Protein AF-A0A960HB07-F1 (afdb_monomer)

Structure (mmCIF, N/CA/C/O backbone):
data_AF-A0A960HB07-F1
#
_entry.id   AF-A0A960HB07-F1
#
loop_
_atom_site.group_PDB
_atom_site.id
_atom_site.type_symbol
_atom_site.label_atom_id
_atom_site.label_alt_id
_atom_site.label_comp_id
_atom_site.label_asym_id
_atom_site.label_entity_id
_atom_site.label_seq_id
_atom_site.pdbx_PDB_ins_code
_atom_site.Cartn_x
_atom_site.Cartn_y
_atom_site.Cartn_z
_atom_site.occupancy
_atom_site.B_iso_or_equiv
_atom_site.auth_seq_id
_atom_site.auth_comp_id
_atom_site.auth_asym_id
_atom_site.auth_atom_id
_atom_site.pdbx_PDB_model_num
ATOM 1 N N . MET A 1 1 ? -8.881 -36.406 10.100 1.00 45.03 1 MET A N 1
ATOM 2 C CA . MET A 1 1 ? -8.563 -35.692 8.850 1.00 45.03 1 MET A CA 1
ATOM 3 C C . MET A 1 1 ? -8.809 -34.219 9.090 1.00 45.03 1 MET A C 1
ATOM 5 O O . MET A 1 1 ? -9.949 -33.789 9.025 1.00 45.03 1 MET A O 1
ATOM 9 N N . THR A 1 2 ? -7.746 -33.492 9.404 1.00 38.16 2 THR A N 1
ATOM 10 C CA . THR A 1 2 ? -7.645 -32.039 9.252 1.00 38.16 2 THR A CA 1
ATOM 11 C C . THR A 1 2 ? -6.148 -31.791 9.221 1.00 38.16 2 THR A C 1
ATOM 13 O O . THR A 1 2 ? -5.459 -32.056 10.197 1.00 38.16 2 THR A O 1
ATOM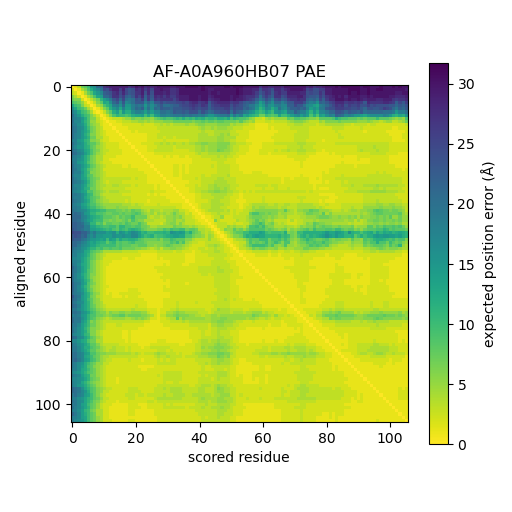 16 N N . THR A 1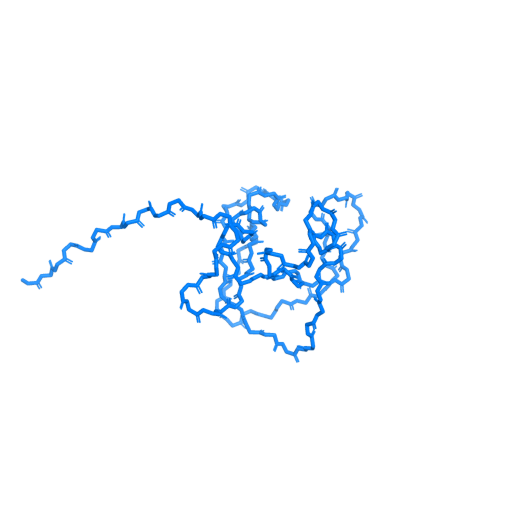 3 ? -5.631 -31.485 8.039 1.00 43.47 3 THR A N 1
ATOM 17 C CA . THR A 1 3 ? -4.232 -31.123 7.822 1.00 43.47 3 THR A CA 1
ATOM 18 C C . THR A 1 3 ? -3.945 -29.834 8.573 1.00 43.47 3 THR A C 1
ATOM 20 O O . THR A 1 3 ? -4.609 -28.826 8.326 1.00 43.47 3 THR A O 1
ATOM 23 N N . ASP A 1 4 ? -2.971 -29.889 9.476 1.00 47.47 4 ASP A N 1
ATOM 24 C CA . ASP A 1 4 ? -2.333 -28.723 10.071 1.00 47.47 4 ASP A CA 1
ATOM 25 C C . ASP A 1 4 ? -1.765 -27.868 8.934 1.00 47.47 4 ASP A C 1
ATOM 27 O O . ASP A 1 4 ? -0.809 -28.253 8.260 1.00 47.47 4 ASP A O 1
ATOM 31 N N . GLY A 1 5 ? -2.421 -26.743 8.650 1.00 47.53 5 GLY A N 1
ATOM 32 C CA . GLY A 1 5 ? -1.915 -25.754 7.710 1.00 47.53 5 GLY A CA 1
ATOM 33 C C . GLY A 1 5 ? -0.681 -25.107 8.319 1.00 47.53 5 GLY A C 1
ATOM 34 O O . GLY A 1 5 ? -0.797 -24.249 9.190 1.00 47.53 5 GLY A O 1
ATOM 35 N N . GLU A 1 6 ? 0.497 -25.547 7.891 1.00 45.59 6 GLU A N 1
ATOM 36 C CA . GLU A 1 6 ? 1.758 -24.882 8.182 1.00 45.59 6 GLU A CA 1
ATOM 37 C C . GLU A 1 6 ? 1.649 -23.425 7.705 1.00 45.59 6 GLU A C 1
ATOM 39 O O . GLU A 1 6 ? 1.537 -23.151 6.508 1.00 45.59 6 GLU A O 1
ATOM 44 N N . TYR A 1 7 ? 1.616 -22.478 8.646 1.00 50.41 7 TYR A N 1
ATOM 45 C CA . TYR A 1 7 ? 1.726 -21.059 8.329 1.00 50.41 7 TYR A CA 1
ATOM 46 C C . TYR A 1 7 ? 3.139 -20.816 7.802 1.00 50.41 7 TYR A C 1
ATOM 48 O O . TYR A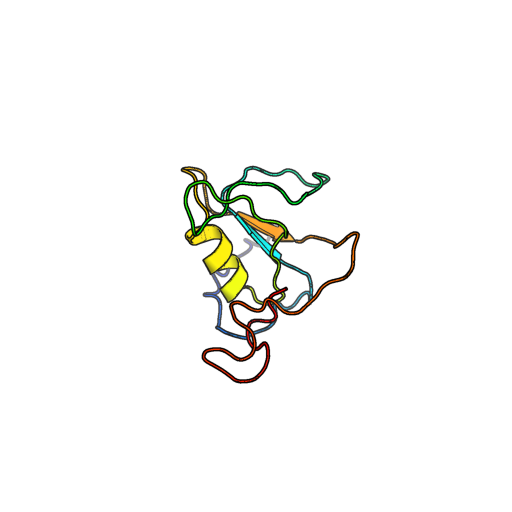 1 7 ? 4.069 -20.584 8.573 1.00 50.41 7 TYR A O 1
ATOM 56 N N . VAL A 1 8 ? 3.313 -20.885 6.485 1.00 53.62 8 VAL A N 1
ATOM 57 C CA . VAL A 1 8 ? 4.568 -20.501 5.846 1.00 53.62 8 VAL A CA 1
ATOM 58 C C . VAL A 1 8 ? 4.710 -18.989 5.998 1.00 53.62 8 VAL A C 1
ATOM 60 O O . VAL A 1 8 ? 4.111 -18.210 5.257 1.00 53.62 8 VAL A O 1
ATOM 63 N N . THR A 1 9 ? 5.496 -18.549 6.979 1.00 59.91 9 THR A N 1
ATOM 64 C CA . THR A 1 9 ? 5.933 -17.155 7.065 1.00 59.91 9 THR A CA 1
ATOM 65 C C . THR A 1 9 ? 6.919 -16.911 5.930 1.00 59.91 9 THR A C 1
ATOM 67 O O . THR A 1 9 ? 8.119 -17.153 6.066 1.00 59.91 9 THR A O 1
ATOM 70 N N . ARG A 1 10 ? 6.414 -16.488 4.772 1.00 71.19 10 ARG A N 1
ATOM 71 C CA . ARG A 1 10 ? 7.261 -16.075 3.658 1.00 71.19 10 ARG A CA 1
ATOM 72 C C . ARG A 1 10 ? 7.714 -14.640 3.903 1.00 71.19 10 ARG A C 1
ATOM 74 O O . ARG A 1 10 ? 6.893 -13.727 3.913 1.00 71.19 10 ARG A O 1
ATOM 81 N N . THR A 1 11 ? 9.018 -14.444 4.082 1.00 85.56 11 THR A N 1
ATOM 82 C CA . THR A 1 11 ? 9.612 -13.104 4.040 1.00 85.56 11 THR A CA 1
ATOM 83 C C . THR A 1 11 ? 9.304 -12.481 2.676 1.00 85.56 11 THR A C 1
ATOM 85 O O . THR A 1 11 ? 9.579 -13.131 1.660 1.00 85.56 11 THR A O 1
ATOM 88 N N . PRO A 1 12 ? 8.728 -11.267 2.620 1.00 91.38 12 PRO A N 1
ATOM 89 C CA . PRO A 1 12 ? 8.497 -10.587 1.356 1.00 91.38 12 PRO A CA 1
ATOM 90 C C . PRO A 1 12 ? 9.810 -10.410 0.586 1.00 91.38 12 PRO A C 1
ATOM 92 O O . PRO A 1 12 ? 10.853 -10.120 1.172 1.00 91.38 12 PRO A O 1
ATOM 95 N N . VAL A 1 13 ? 9.762 -10.616 -0.728 1.00 96.50 13 VAL A N 1
ATOM 96 C CA . VAL A 1 13 ? 10.906 -10.399 -1.619 1.00 96.50 13 VAL A CA 1
ATOM 97 C C . VAL A 1 13 ? 10.678 -9.078 -2.356 1.00 96.50 13 VAL A C 1
ATOM 99 O O . VAL A 1 13 ? 9.614 -8.905 -2.959 1.00 96.50 13 VAL A O 1
ATOM 102 N N . PRO A 1 14 ? 11.642 -8.141 -2.340 1.00 97.19 14 PRO A N 1
ATOM 103 C CA . PRO A 1 14 ? 11.500 -6.877 -3.049 1.00 97.19 14 PRO A CA 1
ATOM 104 C C . PRO A 1 14 ? 11.203 -7.075 -4.536 1.00 97.19 14 PRO A C 1
ATOM 106 O O . PRO A 1 14 ? 11.825 -7.907 -5.199 1.00 97.19 14 PRO A O 1
ATOM 109 N N . PHE A 1 15 ? 10.276 -6.269 -5.059 1.00 97.88 15 PHE A N 1
ATOM 110 C CA . PHE A 1 15 ? 9.865 -6.230 -6.473 1.00 97.88 15 PHE A CA 1
ATOM 111 C C . PHE A 1 15 ? 9.156 -7.493 -6.996 1.00 97.88 15 PHE A C 1
ATOM 113 O O . PHE A 1 15 ? 8.737 -7.525 -8.156 1.00 97.88 15 PHE A O 1
ATOM 120 N N . GLU A 1 16 ? 8.978 -8.518 -6.159 1.00 97.94 16 GLU A N 1
ATOM 121 C CA . GLU A 1 16 ? 8.170 -9.683 -6.499 1.00 97.94 16 GLU A CA 1
ATOM 122 C C . GLU A 1 16 ? 6.684 -9.318 -6.415 1.00 97.94 16 GLU A C 1
ATOM 124 O O . GLU A 1 16 ? 6.178 -8.866 -5.383 1.00 97.94 16 GLU A O 1
ATOM 129 N N . GLU A 1 17 ? 5.980 -9.496 -7.531 1.00 97.81 17 GLU A N 1
ATOM 130 C CA . GLU A 1 17 ? 4.532 -9.335 -7.564 1.00 97.81 17 GLU A CA 1
ATOM 131 C C . GLU A 1 17 ? 3.870 -10.401 -6.697 1.00 97.81 17 GLU A C 1
ATOM 133 O O . GLU A 1 17 ? 4.258 -11.569 -6.716 1.00 97.81 17 GLU A O 1
ATOM 138 N N . HIS A 1 18 ? 2.856 -9.997 -5.942 1.00 97.06 18 HIS A N 1
ATOM 139 C CA . HIS A 1 18 ? 2.061 -10.925 -5.164 1.00 97.06 18 HIS A CA 1
ATOM 140 C C . HIS A 1 18 ? 1.340 -11.910 -6.094 1.00 97.06 18 HIS A C 1
ATOM 142 O O . HIS A 1 18 ? 0.768 -11.514 -7.107 1.00 97.06 18 HIS A O 1
ATOM 148 N N . GLU A 1 19 ? 1.322 -13.192 -5.729 1.00 95.56 19 GLU A N 1
ATOM 149 C CA . GLU A 1 19 ? 0.821 -14.287 -6.575 1.00 95.56 19 GLU A CA 1
ATOM 150 C C . GLU A 1 19 ? -0.630 -14.115 -7.052 1.00 95.56 19 GLU A C 1
ATOM 152 O O . GLU A 1 19 ? -1.004 -14.631 -8.103 1.00 95.56 19 GLU A O 1
ATOM 157 N N . SER A 1 20 ? -1.447 -13.363 -6.310 1.00 96.69 20 SER A N 1
ATOM 158 C CA . SER A 1 20 ? -2.835 -13.080 -6.690 1.00 96.69 20 SER A CA 1
ATOM 159 C C . SER A 1 20 ? -2.985 -11.996 -7.762 1.00 96.69 20 SER A C 1
ATOM 161 O O . SER A 1 20 ? -4.077 -11.839 -8.303 1.00 96.69 20 SER A O 1
ATOM 163 N N . GLY A 1 21 ? -1.947 -11.192 -8.021 1.00 96.44 21 GLY A N 1
ATOM 164 C CA . GLY A 1 21 ? -2.024 -9.985 -8.856 1.00 96.44 21 GLY A CA 1
ATOM 165 C C . GLY A 1 21 ? -2.894 -8.857 -8.277 1.00 96.44 21 GLY A C 1
ATOM 166 O O . GLY A 1 21 ? -3.117 -7.843 -8.944 1.00 96.44 21 GLY A O 1
ATOM 167 N N . ALA A 1 22 ? -3.402 -9.023 -7.052 1.00 97.94 22 ALA A N 1
ATOM 168 C CA . ALA A 1 22 ? -4.287 -8.063 -6.404 1.00 97.94 22 ALA A CA 1
ATOM 169 C C . ALA A 1 22 ? -3.541 -6.805 -5.937 1.00 97.94 22 ALA A C 1
ATOM 171 O O . ALA A 1 22 ? -2.325 -6.818 -5.734 1.00 97.94 22 ALA A O 1
ATOM 172 N N . LEU A 1 23 ? -4.292 -5.724 -5.723 1.00 98.56 23 LEU A N 1
ATOM 173 C CA . LEU A 1 23 ? -3.773 -4.534 -5.057 1.00 98.56 23 LEU A CA 1
ATOM 174 C C . LEU A 1 23 ? -3.825 -4.720 -3.547 1.00 98.56 23 LEU A C 1
ATOM 176 O O . LEU A 1 23 ? -4.791 -5.243 -2.991 1.00 98.56 23 LEU A O 1
ATOM 180 N N . LEU A 1 24 ? -2.771 -4.257 -2.897 1.00 98.62 24 LEU A N 1
ATOM 181 C CA . LEU A 1 24 ? -2.531 -4.376 -1.476 1.00 98.62 24 LEU A CA 1
ATOM 182 C C . LEU A 1 24 ? -2.423 -2.981 -0.865 1.00 98.62 24 LEU A C 1
ATOM 184 O O . LEU A 1 24 ? -1.710 -2.120 -1.382 1.00 98.62 24 LEU A O 1
ATOM 188 N N . HIS A 1 25 ? -3.091 -2.779 0.265 1.00 98.44 25 HIS A N 1
ATOM 189 C CA . HIS A 1 25 ? -2.984 -1.574 1.077 1.00 98.44 25 HIS A CA 1
ATOM 190 C C . HIS A 1 25 ? -2.436 -1.929 2.461 1.00 98.44 25 HIS A C 1
ATOM 192 O O . HIS A 1 25 ? -3.105 -2.595 3.255 1.00 98.44 25 HIS A O 1
ATOM 198 N N . GLY A 1 26 ? -1.208 -1.494 2.744 1.00 98.06 26 GLY A N 1
ATOM 199 C CA . GLY A 1 26 ? -0.576 -1.632 4.054 1.00 98.06 26 GLY A CA 1
ATOM 200 C C . GLY A 1 26 ? -0.920 -0.468 4.976 1.00 98.06 26 GLY A C 1
ATOM 201 O O . GLY A 1 26 ? -0.723 0.687 4.608 1.00 98.06 26 GLY A O 1
ATOM 202 N N . THR A 1 27 ? -1.418 -0.750 6.180 1.00 97.69 27 THR A N 1
ATOM 203 C CA . THR A 1 27 ? -1.810 0.283 7.153 1.00 97.69 27 THR A CA 1
ATOM 204 C C . THR A 1 27 ? -1.844 -0.243 8.593 1.00 97.69 27 THR A C 1
ATOM 206 O O . THR A 1 27 ? -1.816 -1.449 8.834 1.00 97.69 27 THR A O 1
ATOM 209 N N . LYS A 1 28 ? -1.950 0.661 9.573 1.00 97.19 28 LYS A N 1
ATOM 210 C CA . LYS A 1 28 ? -2.294 0.333 10.973 1.00 97.19 28 LYS A CA 1
ATOM 211 C C . LYS A 1 28 ? -3.771 0.554 11.302 1.00 97.19 28 LYS A C 1
ATOM 213 O O . LYS A 1 28 ? -4.209 0.189 12.397 1.00 97.19 28 LYS A O 1
ATOM 218 N N . ALA A 1 29 ? -4.540 1.118 10.369 1.00 95.31 29 ALA A N 1
ATOM 219 C CA . ALA A 1 29 ? -5.979 1.281 10.520 1.00 95.31 29 ALA A CA 1
ATOM 220 C C . ALA A 1 29 ? -6.679 -0.081 10.671 1.00 95.31 29 ALA A C 1
ATOM 222 O O . ALA A 1 29 ? -6.356 -1.056 9.982 1.00 95.31 29 ALA A O 1
ATOM 223 N N . ASP A 1 30 ? -7.636 -0.140 11.594 1.00 95.75 30 ASP A N 1
ATOM 224 C CA . ASP A 1 30 ? -8.495 -1.304 11.804 1.00 95.75 30 ASP A CA 1
ATOM 225 C C . ASP A 1 30 ? -9.711 -1.185 10.882 1.00 95.75 30 ASP A C 1
ATOM 227 O O . ASP A 1 30 ? -10.680 -0.507 11.210 1.00 95.75 30 ASP A O 1
ATOM 231 N N . LEU A 1 31 ? -9.586 -1.757 9.685 1.00 96.62 31 LEU A N 1
ATOM 232 C CA . LEU A 1 31 ? -10.584 -1.738 8.621 1.00 96.62 31 LEU A CA 1
ATOM 233 C C . LEU A 1 31 ? -11.284 -3.096 8.573 1.00 96.62 31 LEU A C 1
ATOM 235 O O . LEU A 1 31 ? -10.679 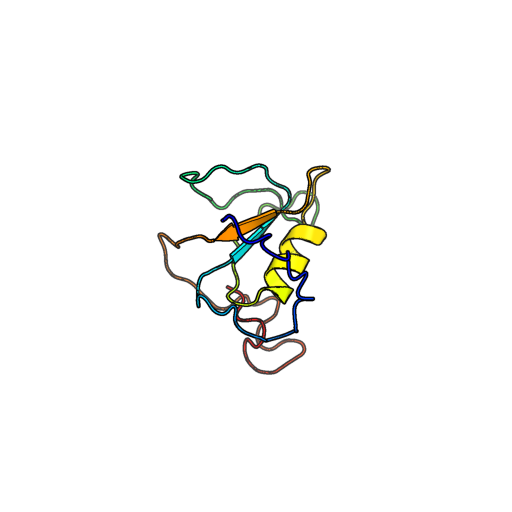-4.139 8.844 1.00 96.62 31 LEU A O 1
ATOM 239 N N . ALA A 1 32 ? -12.547 -3.083 8.176 1.00 97.31 32 ALA A N 1
ATOM 240 C CA . ALA A 1 32 ? -13.331 -4.269 7.890 1.00 97.31 32 ALA A CA 1
ATOM 241 C C . ALA A 1 32 ? -13.487 -4.480 6.377 1.00 97.31 32 ALA A C 1
ATOM 243 O O . ALA A 1 32 ? -13.397 -3.555 5.570 1.00 97.31 32 ALA A O 1
ATOM 244 N N . VAL A 1 33 ? -13.758 -5.725 5.979 1.00 97.50 33 VAL A N 1
ATOM 245 C CA . VAL A 1 33 ? -14.159 -6.025 4.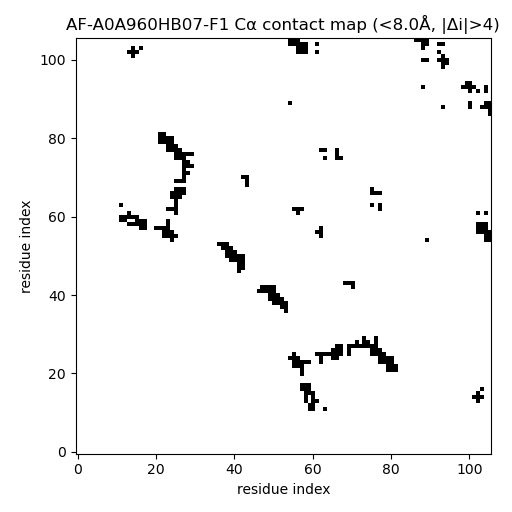598 1.00 97.50 33 VAL A CA 1
ATOM 246 C C . VAL A 1 33 ? -15.460 -5.281 4.290 1.00 97.50 33 VAL A C 1
ATOM 248 O O . VAL A 1 33 ? -16.429 -5.401 5.037 1.00 97.50 33 VAL A O 1
ATOM 251 N N . GLY A 1 34 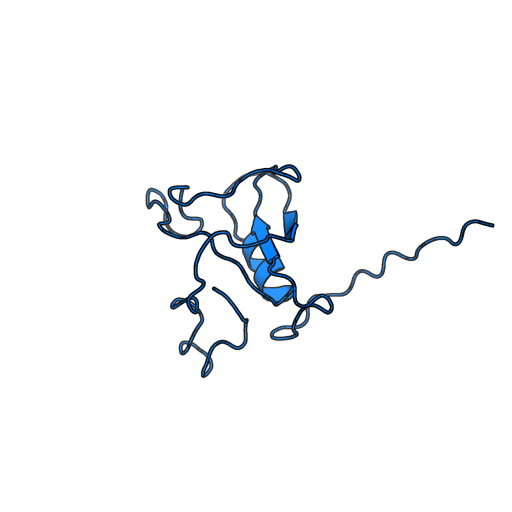? -15.472 -4.547 3.178 1.00 96.88 34 GLY A N 1
ATOM 252 C CA . GLY A 1 34 ? -16.585 -3.687 2.771 1.00 96.88 34 GLY A CA 1
ATOM 253 C C . GLY A 1 34 ? -16.400 -2.209 3.127 1.00 96.88 34 GLY A C 1
ATOM 254 O O . GLY A 1 34 ? -17.188 -1.390 2.659 1.00 96.88 34 GLY A O 1
ATOM 255 N N . ASP A 1 35 ? -15.367 -1.850 3.897 1.00 97.75 35 ASP A N 1
ATOM 256 C CA . ASP A 1 35 ? -15.040 -0.447 4.149 1.00 97.75 35 ASP A CA 1
ATOM 257 C C . ASP A 1 35 ? -14.542 0.248 2.876 1.00 97.75 35 ASP A C 1
ATOM 259 O O . ASP A 1 35 ? -13.713 -0.282 2.134 1.00 97.75 35 ASP A O 1
ATOM 263 N N . LEU A 1 36 ? -15.006 1.482 2.667 1.00 96.62 36 LEU A N 1
ATOM 264 C CA . LEU A 1 36 ? -14.537 2.341 1.586 1.00 96.62 36 LEU A CA 1
ATOM 265 C C . LEU A 1 36 ? -13.350 3.191 2.052 1.00 96.62 36 LEU A C 1
ATOM 267 O O . LEU A 1 36 ? -13.454 3.986 2.993 1.00 96.62 36 LEU A O 1
ATOM 271 N N . LEU A 1 37 ? -12.224 3.061 1.354 1.00 95.69 37 LEU A N 1
ATOM 272 C CA . LEU A 1 37 ? -11.036 3.872 1.589 1.00 95.69 37 LEU A CA 1
ATOM 273 C C . LEU A 1 37 ? -11.118 5.136 0.734 1.00 95.69 37 LEU A C 1
ATOM 275 O O . LEU A 1 37 ? -11.123 5.071 -0.492 1.00 95.69 37 LEU A O 1
ATOM 279 N N . VAL A 1 38 ? -11.142 6.294 1.392 1.00 93.81 38 VAL A N 1
ATOM 280 C CA . VAL A 1 38 ? -11.178 7.605 0.732 1.00 93.81 38 VAL A CA 1
ATOM 281 C C . VAL A 1 38 ? -9.919 8.421 1.049 1.00 93.81 38 VAL A C 1
ATOM 283 O O . VAL A 1 38 ? -9.377 8.299 2.157 1.00 93.81 38 VAL A O 1
ATOM 286 N N . PRO A 1 39 ? -9.459 9.283 0.122 1.00 91.06 39 PRO A N 1
ATOM 287 C CA . PRO A 1 39 ? -8.412 10.261 0.402 1.00 91.06 39 PRO A CA 1
ATOM 288 C C . PRO A 1 39 ? -8.774 11.249 1.523 1.00 91.06 39 PRO A C 1
ATOM 290 O O . PRO A 1 39 ? -9.899 11.293 2.017 1.00 91.06 39 PRO A O 1
ATOM 293 N N . GLY A 1 40 ? -7.813 12.088 1.913 1.00 88.06 40 GLY A N 1
ATOM 294 C CA . GLY A 1 40 ? -7.992 13.134 2.926 1.00 88.06 40 GLY A CA 1
ATOM 295 C C . GLY A 1 40 ? -7.639 12.700 4.350 1.00 88.06 40 GLY A C 1
ATOM 296 O O . GLY A 1 40 ? -7.923 13.419 5.305 1.00 88.06 40 GLY A O 1
ATOM 297 N N . ARG A 1 41 ? -7.009 11.531 4.515 1.00 85.75 41 ARG A N 1
ATOM 298 C CA . ARG A 1 41 ? -6.447 11.083 5.798 1.00 85.75 41 ARG A CA 1
ATOM 299 C C . ARG A 1 41 ? -5.093 11.743 6.062 1.00 85.75 41 ARG A C 1
ATOM 301 O O . ARG A 1 41 ? -4.439 12.222 5.138 1.00 85.75 41 ARG A O 1
ATOM 308 N N . GLN A 1 42 ? -4.670 11.771 7.324 1.00 84.44 42 GLN A N 1
ATOM 309 C CA . GLN A 1 42 ? -3.354 12.288 7.698 1.00 84.44 42 GLN A CA 1
ATOM 310 C C . GLN A 1 42 ? -2.244 11.467 7.023 1.00 84.44 42 GLN A C 1
ATOM 312 O O . GLN A 1 42 ? -2.317 10.242 6.966 1.00 84.44 42 GLN A O 1
ATOM 317 N N . SER A 1 43 ? -1.236 12.154 6.489 1.00 84.38 43 SER A N 1
ATOM 318 C CA . SER A 1 43 ? -0.059 11.541 5.876 1.00 84.38 43 SER A CA 1
ATOM 319 C C . SER A 1 43 ? 0.736 10.731 6.901 1.00 84.38 43 SER A C 1
ATOM 321 O O . SER A 1 43 ? 0.923 11.168 8.036 1.00 84.38 43 SER A O 1
ATOM 323 N N . ASN A 1 44 ? 1.272 9.587 6.471 1.00 82.25 44 ASN A N 1
ATOM 324 C CA . ASN A 1 44 ? 2.177 8.775 7.287 1.00 82.25 44 ASN A CA 1
ATOM 325 C C . ASN A 1 44 ? 3.597 9.363 7.386 1.00 82.25 44 ASN A C 1
ATOM 327 O O . ASN A 1 44 ? 4.349 8.994 8.281 1.00 82.25 44 ASN A O 1
ATOM 331 N N . TYR A 1 45 ? 3.972 10.271 6.479 1.00 79.31 45 TYR A N 1
ATOM 332 C CA . TYR A 1 45 ? 5.352 10.758 6.344 1.00 79.31 45 TYR A CA 1
ATOM 333 C C . TYR A 1 45 ? 5.555 12.200 6.816 1.00 79.31 45 TYR A C 1
ATOM 335 O O . TYR A 1 45 ? 6.685 12.601 7.076 1.00 79.31 45 TYR A O 1
ATOM 343 N N . ASP A 1 46 ? 4.480 12.988 6.894 1.00 80.06 46 ASP A N 1
ATOM 344 C CA . ASP A 1 46 ? 4.549 14.421 7.190 1.00 80.06 46 ASP A CA 1
ATOM 345 C C . ASP A 1 46 ? 3.403 14.827 8.121 1.00 80.06 46 ASP A C 1
ATOM 347 O O . ASP A 1 46 ? 2.219 14.713 7.778 1.00 80.06 46 ASP A O 1
ATOM 351 N N . SER A 1 47 ? 3.754 15.256 9.333 1.00 76.31 47 SER A N 1
ATOM 352 C CA . SER A 1 47 ? 2.788 15.543 10.384 1.00 76.31 47 SER A CA 1
ATOM 353 C C . SER A 1 47 ? 1.991 16.810 10.061 1.00 76.31 47 SER A C 1
ATOM 355 O O . SER A 1 47 ? 2.506 17.918 10.001 1.00 76.31 47 SER A O 1
ATOM 357 N N . GLY A 1 48 ? 0.680 16.640 9.875 1.00 75.56 48 GLY A N 1
ATOM 358 C CA . GLY A 1 48 ? -0.251 17.742 9.601 1.00 75.56 48 GLY A CA 1
ATOM 359 C C . GLY A 1 48 ? -0.592 17.917 8.121 1.00 75.56 48 GLY A C 1
ATOM 360 O O . GLY A 1 48 ? -1.503 18.677 7.798 1.00 75.56 48 GLY A O 1
ATOM 361 N N . ARG A 1 49 ? 0.057 17.168 7.221 1.00 84.75 49 ARG A N 1
ATOM 362 C CA . ARG A 1 49 ? -0.334 17.094 5.810 1.00 84.75 49 ARG A CA 1
ATOM 363 C C . ARG A 1 49 ? -1.439 16.055 5.616 1.00 84.75 49 ARG A C 1
ATOM 365 O O . ARG A 1 49 ? -1.350 14.943 6.132 1.00 84.75 49 ARG A O 1
ATOM 372 N N . LEU A 1 50 ? -2.461 16.395 4.834 1.00 84.56 50 LEU A N 1
ATOM 373 C CA . LEU A 1 50 ? -3.453 15.429 4.361 1.00 84.56 50 LEU A CA 1
ATOM 374 C C . LEU A 1 50 ? -2.952 14.750 3.082 1.00 84.56 50 LEU A C 1
ATOM 376 O O . LEU A 1 50 ? -2.369 15.397 2.210 1.00 84.56 50 LEU A O 1
ATOM 380 N N . SER A 1 51 ? -3.170 13.442 2.975 1.00 83.44 51 SER A N 1
ATOM 381 C CA . SER A 1 51 ? -2.916 12.689 1.752 1.00 83.44 51 SER A CA 1
ATOM 382 C C . SER A 1 51 ? -4.059 12.893 0.766 1.00 83.44 51 SER A C 1
ATOM 384 O O . SER A 1 51 ? -5.213 12.622 1.093 1.00 83.44 51 SER A O 1
ATOM 386 N N . ASN A 1 52 ? -3.739 13.308 -0.457 1.00 91.06 52 ASN A N 1
ATOM 387 C CA . ASN A 1 52 ? -4.721 13.453 -1.536 1.00 91.06 52 ASN A CA 1
ATOM 388 C C . ASN A 1 52 ? -5.022 12.129 -2.259 1.00 91.06 52 ASN A C 1
ATOM 390 O O . ASN A 1 52 ? -5.924 12.087 -3.087 1.00 91.06 52 ASN A O 1
ATOM 394 N N . HIS A 1 53 ? -4.296 11.058 -1.925 1.00 93.25 53 HIS A N 1
ATOM 395 C CA . HIS A 1 53 ? -4.379 9.753 -2.581 1.00 93.25 53 HIS A CA 1
ATOM 396 C C . HIS A 1 53 ? -4.489 8.630 -1.543 1.00 93.25 53 HIS A C 1
ATOM 398 O O . HIS A 1 53 ? -4.090 8.796 -0.381 1.00 93.25 53 HIS A O 1
ATOM 404 N N . VAL A 1 54 ? -5.014 7.486 -1.982 1.00 95.56 54 VAL A N 1
ATOM 405 C CA . VAL A 1 54 ? -4.928 6.205 -1.274 1.00 95.56 54 VAL A CA 1
ATOM 406 C C . VAL A 1 54 ? -3.849 5.392 -1.975 1.00 95.56 54 VAL A C 1
ATOM 408 O O . VAL A 1 54 ? -4.012 5.061 -3.142 1.00 95.56 54 VAL A O 1
ATOM 411 N N . TYR A 1 55 ? -2.762 5.094 -1.268 1.00 97.00 55 TYR A N 1
ATOM 412 C CA . TYR A 1 55 ? -1.623 4.381 -1.843 1.00 97.00 55 TYR A CA 1
ATOM 413 C C . TYR A 1 55 ? -1.840 2.872 -1.796 1.00 97.00 55 TYR A C 1
ATOM 415 O O . TYR A 1 55 ? -2.225 2.326 -0.753 1.00 97.00 55 TYR A O 1
ATOM 423 N N . VAL A 1 56 ? -1.559 2.199 -2.905 1.00 98.44 56 VAL A N 1
ATOM 424 C CA . VAL A 1 56 ? -1.699 0.751 -3.072 1.00 98.44 56 VAL A CA 1
ATOM 425 C C . VAL A 1 56 ? -0.508 0.176 -3.836 1.00 98.44 56 VAL A C 1
ATOM 427 O O . VAL A 1 56 ? 0.275 0.888 -4.454 1.00 98.44 56 VAL A O 1
ATOM 430 N N . THR A 1 57 ? -0.326 -1.139 -3.792 1.00 98.75 57 THR A N 1
ATOM 431 C CA . THR A 1 57 ? 0.773 -1.801 -4.509 1.00 98.75 57 THR A CA 1
ATOM 432 C C . THR A 1 57 ? 0.415 -3.224 -4.909 1.00 98.75 57 THR A C 1
ATOM 434 O O . THR A 1 57 ? -0.429 -3.847 -4.276 1.00 98.75 57 THR A O 1
ATOM 437 N N . ARG A 1 58 ? 1.068 -3.770 -5.940 1.00 98.50 58 ARG A N 1
ATOM 438 C CA . ARG A 1 58 ? 0.986 -5.207 -6.268 1.00 98.50 58 ARG A CA 1
ATOM 439 C C . ARG A 1 58 ? 2.094 -6.059 -5.648 1.00 98.50 58 ARG A C 1
ATOM 441 O O . ARG A 1 58 ? 2.125 -7.261 -5.891 1.00 98.50 58 ARG A O 1
ATOM 448 N N . THR A 1 59 ? 3.018 -5.487 -4.876 1.00 98.44 59 THR A N 1
ATOM 449 C CA . THR A 1 59 ? 4.103 -6.255 -4.238 1.00 98.44 59 THR A CA 1
ATOM 450 C C . THR A 1 59 ? 3.868 -6.380 -2.734 1.00 98.44 59 THR A C 1
ATOM 452 O O . THR A 1 59 ? 3.518 -5.411 -2.059 1.00 98.44 59 THR A O 1
ATOM 455 N N . LEU A 1 60 ? 4.060 -7.586 -2.186 1.00 98.06 60 LEU A N 1
ATOM 456 C CA . LEU A 1 60 ? 3.869 -7.820 -0.748 1.00 98.06 60 LEU A CA 1
ATOM 457 C C . LEU A 1 60 ? 4.887 -7.040 0.094 1.00 98.06 60 LEU A C 1
ATOM 459 O O . LEU A 1 60 ? 4.555 -6.569 1.177 1.00 98.06 60 LEU A O 1
ATOM 463 N N . ASP A 1 61 ? 6.105 -6.881 -0.424 1.00 98.12 61 ASP A N 1
ATOM 464 C CA . ASP A 1 61 ? 7.182 -6.138 0.231 1.00 98.12 61 ASP A CA 1
ATOM 465 C C . ASP A 1 61 ? 6.810 -4.663 0.434 1.00 98.12 61 ASP A C 1
ATOM 467 O O . ASP A 1 61 ? 6.850 -4.161 1.557 1.00 98.12 61 ASP A O 1
ATOM 471 N N . ALA A 1 62 ? 6.332 -3.977 -0.610 1.00 98.25 62 ALA A N 1
ATOM 472 C CA . ALA A 1 62 ? 5.906 -2.585 -0.478 1.00 98.25 62 ALA A CA 1
ATOM 473 C C . ALA A 1 62 ? 4.661 -2.438 0.418 1.00 98.25 62 ALA A C 1
ATOM 475 O O . ALA A 1 62 ? 4.552 -1.465 1.165 1.00 98.25 62 ALA A O 1
ATOM 476 N N . ALA A 1 63 ? 3.744 -3.412 0.402 1.00 98.19 63 ALA A N 1
ATOM 477 C CA . ALA A 1 63 ? 2.584 -3.406 1.291 1.00 98.19 63 ALA A CA 1
ATOM 478 C C . ALA A 1 63 ? 2.998 -3.572 2.763 1.00 98.19 63 ALA A C 1
ATOM 480 O O . ALA A 1 63 ? 2.455 -2.892 3.635 1.00 98.19 63 ALA A O 1
ATOM 481 N N . ALA A 1 64 ? 3.984 -4.429 3.043 1.00 97.62 64 ALA A N 1
ATOM 482 C CA . ALA A 1 64 ? 4.555 -4.580 4.378 1.00 97.62 64 ALA A CA 1
ATOM 483 C C . ALA A 1 64 ? 5.184 -3.266 4.861 1.00 97.62 64 ALA A C 1
ATOM 485 O O . ALA A 1 64 ? 4.834 -2.797 5.946 1.00 97.62 64 ALA A O 1
ATOM 486 N N . TRP A 1 65 ? 5.988 -2.601 4.022 1.00 97.56 65 TRP A N 1
ATOM 487 C CA . TRP A 1 65 ? 6.528 -1.274 4.337 1.00 97.56 65 TRP A CA 1
ATOM 488 C C . TRP A 1 65 ? 5.436 -0.241 4.618 1.00 97.56 65 TRP A C 1
ATOM 490 O O . TRP A 1 65 ? 5.542 0.511 5.587 1.00 97.56 65 TRP A O 1
ATOM 500 N N . GLY A 1 66 ? 4.363 -0.225 3.822 1.00 96.94 66 GLY A N 1
ATOM 501 C CA . GLY A 1 66 ? 3.212 0.649 4.058 1.00 96.94 66 GLY A CA 1
ATOM 502 C C . GLY A 1 66 ? 2.580 0.430 5.435 1.00 96.94 66 GLY A C 1
ATOM 503 O O . GLY A 1 66 ? 2.286 1.392 6.142 1.00 96.94 66 GLY A O 1
ATOM 504 N N . ALA A 1 67 ? 2.430 -0.828 5.860 1.00 97.31 67 ALA A N 1
ATOM 505 C CA . ALA A 1 67 ? 1.862 -1.162 7.162 1.00 97.31 67 ALA A CA 1
ATOM 506 C C . ALA A 1 67 ? 2.798 -0.816 8.331 1.00 97.31 67 ALA A C 1
ATOM 508 O O . ALA A 1 67 ? 2.350 -0.273 9.341 1.00 97.31 67 ALA A O 1
ATOM 509 N N . GLU A 1 68 ? 4.093 -1.103 8.203 1.00 96.38 68 GLU A N 1
ATOM 510 C CA . GLU A 1 68 ? 5.088 -0.853 9.251 1.00 96.38 68 GLU A CA 1
ATOM 511 C C . 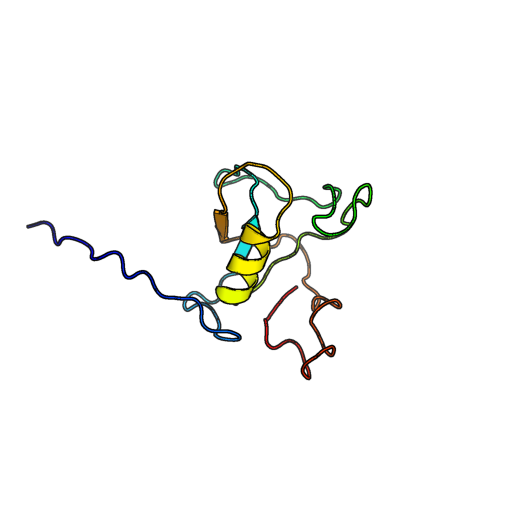GLU A 1 68 ? 5.324 0.643 9.488 1.00 96.38 68 GLU A C 1
ATOM 513 O O . GLU A 1 68 ? 5.353 1.094 10.641 1.00 96.38 68 GLU A O 1
ATOM 518 N N . LEU A 1 69 ? 5.417 1.416 8.401 1.00 95.19 69 LEU A N 1
ATOM 519 C CA . LEU A 1 69 ? 5.670 2.858 8.424 1.00 95.19 69 LEU A CA 1
ATOM 520 C C . LEU A 1 69 ? 4.406 3.696 8.659 1.00 95.19 69 LEU A C 1
ATOM 522 O O . LEU A 1 69 ? 4.519 4.899 8.893 1.00 95.19 69 LEU A O 1
ATOM 526 N N . ALA A 1 70 ? 3.211 3.098 8.617 1.00 94.44 70 ALA A N 1
ATOM 527 C CA . ALA A 1 70 ? 1.975 3.822 8.893 1.00 94.44 70 ALA A CA 1
ATOM 528 C C . ALA A 1 70 ? 1.979 4.439 10.301 1.00 94.44 70 ALA A C 1
ATOM 530 O O . ALA A 1 70 ? 2.436 3.825 11.271 1.00 94.44 70 ALA A O 1
ATOM 531 N N . VAL A 1 71 ? 1.432 5.648 10.430 1.00 92.12 71 VAL A N 1
ATOM 532 C CA . VAL A 1 71 ? 1.283 6.325 11.722 1.00 92.12 71 VAL A CA 1
ATOM 533 C C . VAL A 1 71 ? 0.130 5.692 12.501 1.00 92.12 71 VAL A C 1
ATOM 535 O O . VAL A 1 71 ? -0.936 5.412 11.955 1.00 92.12 71 VAL A O 1
ATOM 538 N N . GLY A 1 72 ? 0.344 5.473 13.797 1.00 90.00 72 GLY A N 1
ATOM 539 C CA . GLY A 1 72 ? -0.636 4.895 14.715 1.00 90.00 72 GLY A CA 1
ATOM 540 C C . GLY A 1 72 ? -0.037 3.790 15.581 1.00 90.00 72 GLY A C 1
ATOM 541 O O . GLY A 1 72 ? 1.017 3.239 15.272 1.00 90.00 72 GLY A O 1
ATOM 542 N N . GLU A 1 73 ? -0.728 3.467 16.672 1.00 90.62 73 GLU A N 1
ATOM 543 C CA . GLU A 1 73 ? -0.308 2.434 17.635 1.00 90.62 73 GLU A CA 1
ATOM 544 C C . GLU A 1 73 ? -0.936 1.057 17.351 1.00 90.62 73 GLU A C 1
ATOM 546 O O . GLU A 1 73 ? -0.650 0.075 18.032 1.00 90.62 73 GLU A O 1
ATOM 551 N N . GLY A 1 74 ? -1.808 0.972 16.341 1.00 93.00 74 GLY A N 1
ATOM 552 C CA . GLY A 1 74 ? -2.456 -0.273 15.936 1.00 93.00 74 GLY A CA 1
ATOM 553 C C . GLY A 1 74 ? -1.485 -1.284 15.320 1.00 93.00 74 GLY A C 1
ATOM 554 O O . GLY A 1 74 ? -0.394 -0.940 14.867 1.00 93.00 74 GLY A O 1
ATOM 555 N N . ARG A 1 75 ? -1.904 -2.553 15.253 1.00 96.06 75 ARG A N 1
ATOM 556 C CA . ARG A 1 75 ? -1.117 -3.602 14.584 1.00 96.06 75 ARG A CA 1
ATOM 557 C C . ARG A 1 75 ? -0.999 -3.321 13.077 1.00 96.06 75 ARG A C 1
ATOM 559 O O . ARG A 1 75 ? -1.955 -2.843 12.463 1.00 96.06 75 ARG A O 1
ATOM 566 N N . CYS A 1 76 ? 0.115 -3.722 12.472 1.00 97.00 76 CYS A N 1
ATOM 567 C CA . CYS A 1 76 ? 0.288 -3.720 11.019 1.00 97.00 76 CYS A CA 1
ATOM 568 C C . CYS A 1 76 ? -0.717 -4.667 10.345 1.00 97.00 76 CYS A C 1
ATOM 570 O O . CYS A 1 76 ? -0.875 -5.823 10.749 1.00 97.00 76 CYS A O 1
ATOM 572 N N . ARG A 1 77 ? -1.414 -4.182 9.321 1.00 97.56 77 ARG A N 1
ATOM 573 C CA . ARG A 1 77 ? -2.391 -4.939 8.535 1.00 97.56 77 ARG A CA 1
ATOM 574 C C . ARG A 1 77 ? -2.164 -4.664 7.052 1.00 97.56 77 ARG A C 1
ATOM 576 O O . ARG A 1 77 ? -1.824 -3.548 6.672 1.00 97.56 77 ARG A O 1
ATOM 583 N N . ILE A 1 78 ? -2.371 -5.684 6.230 1.00 98.19 78 ILE A N 1
ATOM 584 C CA . ILE A 1 78 ? -2.386 -5.570 4.772 1.00 98.19 78 ILE A CA 1
ATOM 585 C C . ILE A 1 78 ? -3.756 -6.047 4.309 1.00 98.19 78 ILE A C 1
ATOM 587 O O . ILE A 1 78 ? -4.189 -7.134 4.694 1.00 98.19 78 ILE A O 1
ATOM 591 N N . TYR A 1 79 ? -4.425 -5.230 3.505 1.00 98.31 79 TYR A N 1
ATOM 592 C CA . TYR A 1 79 ? -5.725 -5.545 2.924 1.00 98.31 79 TYR A CA 1
ATOM 593 C C . TYR A 1 79 ? -5.594 -5.703 1.418 1.00 98.31 79 TYR A C 1
ATOM 595 O O . TYR A 1 79 ? -4.882 -4.928 0.783 1.00 98.31 79 TYR A O 1
ATOM 603 N N . ILE A 1 80 ? -6.311 -6.675 0.856 1.00 98.44 80 ILE A N 1
ATOM 604 C CA . ILE A 1 80 ? -6.596 -6.699 -0.578 1.00 98.44 80 ILE A CA 1
ATOM 605 C C . ILE A 1 80 ? -7.704 -5.681 -0.837 1.00 98.44 80 ILE A C 1
ATOM 607 O O . ILE A 1 80 ? -8.702 -5.670 -0.115 1.00 98.44 80 ILE A O 1
ATOM 611 N N . VAL A 1 81 ? -7.514 -4.827 -1.836 1.00 98.38 81 VAL A N 1
ATOM 612 C CA . VAL A 1 81 ? -8.440 -3.740 -2.162 1.00 98.38 81 VAL A CA 1
ATOM 613 C C . VAL A 1 81 ? -8.731 -3.706 -3.656 1.00 98.38 81 VAL A C 1
ATOM 615 O O . VAL A 1 81 ? -7.866 -4.034 -4.466 1.00 98.38 81 VAL A O 1
ATOM 618 N N . ASP A 1 82 ? -9.932 -3.258 -4.006 1.00 97.56 82 ASP A N 1
ATOM 619 C CA . ASP A 1 82 ? -10.310 -2.940 -5.379 1.00 97.56 82 ASP A CA 1
ATOM 620 C C . ASP A 1 82 ? -10.428 -1.416 -5.535 1.00 97.56 82 ASP A C 1
ATOM 622 O O . ASP A 1 82 ? -10.964 -0.748 -4.646 1.00 97.56 82 ASP A O 1
ATOM 626 N N . PRO A 1 83 ? -9.922 -0.834 -6.635 1.00 96.56 83 PRO A N 1
ATOM 627 C CA . PRO A 1 83 ? -10.005 0.597 -6.860 1.00 96.56 83 PRO A CA 1
ATOM 628 C C . PRO A 1 83 ? -11.356 0.957 -7.492 1.00 96.56 83 PRO A C 1
ATOM 630 O O . PRO A 1 83 ? -11.782 0.343 -8.468 1.00 96.56 83 PRO A O 1
ATOM 633 N N . GLU A 1 84 ? -12.004 2.012 -6.996 1.00 96.62 84 GLU A N 1
ATOM 634 C CA . GLU A 1 84 ? -13.181 2.595 -7.666 1.00 96.62 84 GLU A CA 1
ATOM 635 C C . GLU A 1 84 ? -12.802 3.587 -8.783 1.00 96.62 84 GLU A C 1
ATOM 637 O O . GLU A 1 84 ? -13.644 3.977 -9.591 1.00 96.62 84 GLU A O 1
ATOM 642 N N . GLY A 1 85 ? -11.535 4.011 -8.832 1.00 94.25 85 GLY A N 1
ATOM 643 C CA . GLY A 1 85 ? -11.027 5.030 -9.750 1.00 94.25 85 GLY A CA 1
ATOM 644 C C . GLY A 1 85 ? -9.794 4.589 -10.535 1.00 94.25 85 GLY A C 1
ATOM 645 O O . GLY A 1 85 ? -9.329 3.454 -10.435 1.00 94.25 85 GLY A O 1
ATOM 646 N N . ALA A 1 86 ? -9.261 5.513 -11.334 1.00 96.25 86 ALA A N 1
ATOM 647 C CA . ALA A 1 86 ? -8.016 5.294 -12.060 1.00 96.25 86 ALA A CA 1
ATOM 648 C C . ALA A 1 86 ? -6.820 5.202 -11.099 1.00 96.25 86 ALA A C 1
ATOM 650 O O . ALA A 1 86 ? -6.790 5.873 -10.068 1.00 96.25 86 ALA A O 1
ATOM 651 N N . LEU A 1 87 ? -5.832 4.395 -11.482 1.00 97.62 87 LEU A N 1
ATOM 652 C CA . LEU A 1 87 ? -4.533 4.311 -10.822 1.00 97.62 87 LEU A CA 1
ATOM 653 C C . LEU A 1 87 ? -3.489 5.029 -11.672 1.00 97.62 87 LEU A C 1
ATOM 655 O O . LEU A 1 87 ? -3.518 4.944 -12.902 1.00 97.62 87 LEU A O 1
ATOM 659 N N . GLU A 1 88 ? -2.555 5.689 -11.006 1.00 98.06 88 GLU A N 1
ATOM 660 C CA . GLU A 1 88 ? -1.364 6.294 -11.595 1.00 98.06 88 GLU A CA 1
ATOM 661 C C . GLU A 1 88 ? -0.134 5.780 -10.849 1.00 98.06 88 GLU A C 1
ATOM 663 O O . GLU A 1 88 ? -0.250 5.360 -9.706 1.00 98.06 88 GLU A O 1
ATOM 668 N N . ASP A 1 89 ? 1.030 5.741 -11.496 1.00 98.56 89 ASP A N 1
ATOM 669 C CA . ASP A 1 89 ? 2.257 5.287 -10.836 1.00 98.56 89 ASP A CA 1
ATOM 670 C C . ASP A 1 89 ? 2.629 6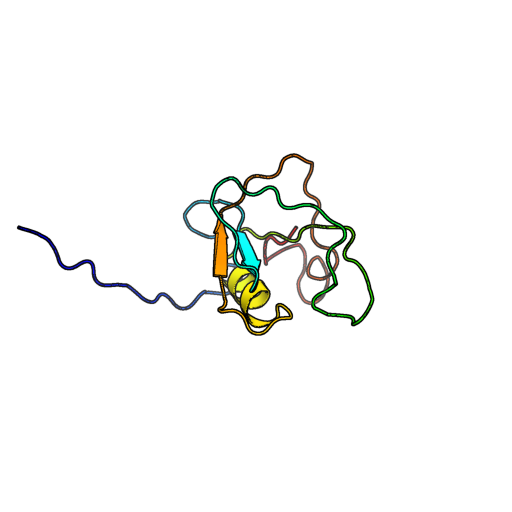.226 -9.677 1.00 98.56 89 ASP A C 1
ATOM 672 O O . ASP A 1 89 ? 2.691 7.444 -9.866 1.00 98.56 89 ASP A O 1
ATOM 676 N N . ASP A 1 90 ? 2.946 5.667 -8.501 1.00 97.75 90 ASP A N 1
ATOM 677 C CA . ASP A 1 90 ? 3.332 6.460 -7.332 1.00 97.75 90 ASP A CA 1
ATOM 678 C C . ASP A 1 90 ? 4.631 7.228 -7.637 1.00 97.75 90 ASP A C 1
ATOM 680 O O . ASP A 1 90 ? 5.709 6.621 -7.773 1.00 97.75 90 ASP A O 1
ATOM 684 N N . PRO A 1 91 ? 4.583 8.572 -7.706 1.00 96.94 91 PRO A N 1
ATOM 685 C CA . PRO A 1 91 ? 5.735 9.375 -8.075 1.00 96.94 91 PRO A CA 1
ATOM 686 C C . PRO A 1 91 ? 6.811 9.391 -6.988 1.00 96.94 91 PRO A C 1
ATOM 688 O O . PRO A 1 91 ? 7.881 9.937 -7.235 1.00 96.94 91 PRO A O 1
ATOM 691 N N . ASN A 1 92 ? 6.575 8.853 -5.787 1.00 95.75 92 ASN A N 1
ATOM 692 C CA . ASN A 1 92 ? 7.580 8.786 -4.723 1.00 95.75 92 ASN A CA 1
ATOM 693 C C . ASN A 1 92 ? 8.564 7.626 -4.908 1.00 95.75 92 ASN A C 1
ATOM 695 O O . ASN A 1 92 ? 9.675 7.680 -4.376 1.00 95.75 92 ASN A O 1
ATOM 699 N N . VAL A 1 93 ? 8.180 6.593 -5.661 1.00 97.31 93 VAL A N 1
ATOM 700 C CA . VAL A 1 93 ? 8.991 5.378 -5.855 1.00 97.31 93 VAL A CA 1
ATOM 701 C C . VAL A 1 93 ? 9.185 4.992 -7.320 1.00 97.31 93 VAL A C 1
ATOM 703 O O . VAL A 1 93 ? 10.044 4.160 -7.610 1.00 97.31 93 VAL A O 1
ATOM 706 N N . THR A 1 94 ? 8.484 5.654 -8.240 1.00 98.31 94 THR A N 1
ATOM 707 C CA . THR A 1 94 ? 8.671 5.507 -9.689 1.00 98.31 94 THR A CA 1
ATOM 708 C C . THR A 1 94 ? 9.763 6.438 -10.207 1.00 98.31 94 THR A C 1
ATOM 710 O O . THR A 1 94 ? 9.778 7.631 -9.887 1.00 98.31 94 THR A O 1
ATOM 713 N N . ASP A 1 95 ? 10.698 5.892 -10.991 1.00 97.94 95 ASP A N 1
ATOM 714 C CA . ASP A 1 95 ? 11.829 6.622 -11.589 1.00 97.94 95 ASP A CA 1
ATOM 715 C C . ASP A 1 95 ? 12.637 7.450 -10.573 1.00 97.94 95 ASP A C 1
ATOM 717 O O . ASP A 1 95 ? 13.125 8.550 -10.851 1.00 97.94 95 ASP A O 1
ATOM 721 N N . LYS A 1 96 ? 12.770 6.924 -9.349 1.00 97.69 96 LYS A N 1
ATOM 722 C CA . LYS A 1 96 ? 13.608 7.512 -8.295 1.00 97.69 96 LYS A CA 1
ATOM 723 C C . LYS A 1 96 ? 14.934 6.787 -8.192 1.00 97.69 96 LYS A C 1
ATOM 725 O O . LYS A 1 96 ? 15.892 7.117 -8.881 1.00 97.69 96 LYS A O 1
ATOM 730 N N . LYS A 1 97 ? 15.007 5.796 -7.304 1.00 97.50 97 LYS A N 1
ATOM 731 C CA . LYS A 1 97 ? 16.228 5.018 -7.075 1.00 97.50 97 LYS A CA 1
ATOM 732 C C . LYS A 1 97 ? 16.482 4.003 -8.191 1.00 97.50 97 LYS A C 1
ATOM 734 O O . LYS A 1 97 ? 17.632 3.669 -8.461 1.00 97.50 97 LYS A O 1
ATOM 739 N N . PHE A 1 98 ? 15.413 3.517 -8.810 1.00 97.81 98 PHE A N 1
ATOM 740 C CA . PHE A 1 98 ? 15.427 2.518 -9.871 1.00 97.81 98 PHE A CA 1
ATOM 741 C C . PHE A 1 98 ? 14.555 3.005 -11.037 1.00 97.81 98 PHE A C 1
ATOM 743 O O . PHE A 1 98 ? 13.618 3.768 -10.789 1.00 97.81 98 PHE A O 1
ATOM 750 N N . PRO A 1 99 ? 14.857 2.597 -12.283 1.00 98.19 99 PRO A N 1
ATOM 751 C CA . PRO A 1 99 ? 14.042 2.948 -13.442 1.00 98.19 99 PRO A CA 1
ATOM 752 C C . PRO A 1 99 ? 12.675 2.252 -13.402 1.00 98.19 99 PRO A C 1
ATOM 754 O O . PRO A 1 99 ? 12.576 1.080 -13.027 1.00 98.19 99 PRO A O 1
ATOM 757 N N . GLY A 1 100 ? 11.641 2.963 -13.843 1.00 98.38 100 GLY A N 1
ATOM 758 C CA . GLY A 1 100 ? 10.252 2.520 -13.839 1.00 98.38 100 GLY A CA 1
ATOM 759 C C . GLY A 1 100 ? 9.665 2.388 -12.433 1.00 98.38 100 GLY A C 1
ATOM 760 O O . GLY A 1 100 ? 10.130 3.016 -11.481 1.00 98.38 100 GLY A O 1
ATOM 761 N N . ASN A 1 101 ? 8.638 1.544 -12.316 1.00 98.62 101 ASN A N 1
ATOM 762 C CA . ASN A 1 101 ? 7.902 1.277 -11.078 1.00 98.62 101 ASN A CA 1
ATOM 763 C C . ASN A 1 101 ? 8.103 -0.186 -10.615 1.00 98.62 101 ASN A C 1
ATOM 765 O O . ASN A 1 101 ? 7.188 -1.009 -10.723 1.00 98.62 101 ASN A O 1
ATOM 769 N N . PRO A 1 102 ? 9.303 -0.571 -10.134 1.00 98.31 102 PRO A N 1
ATOM 770 C CA . PRO A 1 102 ? 9.594 -1.963 -9.784 1.00 98.31 102 PRO A CA 1
ATOM 771 C C . PRO A 1 102 ? 8.823 -2.444 -8.547 1.00 98.31 102 PRO A C 1
ATOM 773 O O . PRO A 1 102 ? 8.593 -3.640 -8.394 1.00 98.31 102 PRO A O 1
ATOM 776 N N . THR A 1 103 ? 8.398 -1.529 -7.670 1.00 98.12 103 THR A N 1
ATOM 777 C CA . THR A 1 103 ? 7.544 -1.845 -6.515 1.00 98.12 103 THR A CA 1
ATOM 778 C C . THR A 1 103 ? 6.076 -1.992 -6.899 1.00 98.12 103 THR A C 1
ATOM 780 O O . THR A 1 103 ? 5.284 -2.431 -6.066 1.00 98.12 103 THR A O 1
ATOM 783 N N . ARG A 1 104 ? 5.703 -1.640 -8.139 1.00 98.50 104 ARG A N 1
ATOM 784 C CA . ARG A 1 104 ? 4.319 -1.635 -8.636 1.00 98.50 104 ARG A CA 1
ATOM 785 C C . ARG A 1 104 ? 3.399 -0.882 -7.679 1.00 98.50 104 ARG A C 1
ATOM 787 O O . ARG A 1 104 ? 2.374 -1.421 -7.262 1.00 98.50 104 ARG A O 1
ATOM 794 N N . SER A 1 105 ? 3.851 0.292 -7.248 1.00 98.56 105 SER A N 1
ATOM 795 C CA . SER A 1 105 ? 3.139 1.169 -6.319 1.00 98.56 105 SER A CA 1
ATOM 796 C C . SER A 1 105 ? 2.355 2.223 -7.084 1.00 98.56 105 SER A C 1
ATOM 798 O O . SER A 1 105 ? 2.862 2.770 -8.063 1.00 98.56 105 SER A O 1
ATOM 800 N N . TYR A 1 106 ? 1.146 2.503 -6.618 1.00 98.19 106 TYR A N 1
ATOM 801 C CA . TYR A 1 106 ? 0.197 3.431 -7.219 1.00 98.19 106 TYR A CA 1
ATOM 802 C C . TYR A 1 106 ? -0.408 4.331 -6.138 1.00 98.19 106 TYR A C 1
ATOM 804 O O . TYR A 1 106 ? -0.626 3.819 -5.011 1.00 98.19 106 TYR A O 1
#

Foldseek 3Di:
DDDDPPPPPDDFDQLDFDPVQFKKAKALDDDDPVDDDAFQPADLPDGPDTGNDRKIFRGPNVSQVNNVSHDDPGHIDMD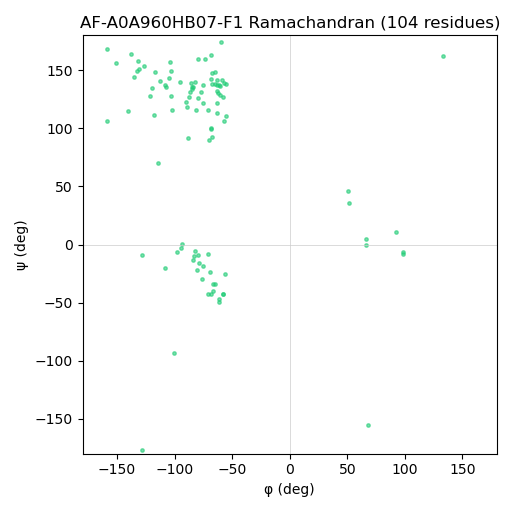GDDDPDDDDQDPVQDPDPDHGRSRRMD

Solvent-accessible surface area (backbone atoms only — not comparable to full-atom values): 6524 Å² total; per-residue (Å²): 143,76,83,82,77,77,82,77,83,72,78,64,51,81,60,42,66,36,94,83,70,50,36,27,36,26,26,22,72,92,78,60,94,90,66,83,89,69,55,65,47,76,38,59,87,43,92,88,41,64,26,86,61,74,69,37,17,30,14,53,31,56,17,48,50,36,10,70,58,28,67,68,89,49,66,69,38,74,41,82,57,83,78,96,65,90,84,57,75,30,76,86,61,33,62,59,94,49,81,52,54,59,50,45,40,46

Mean predicted aligned error: 5.47 Å

Nearest PDB structures (foldseek):
  2hw2-assembly1_A  TM=1.001E+00  e=1.012E-13  Mycolicibacterium smegmatis

Secondary structure (DSSP, 8-state):
----------PPPTTPBPTT--EEEEESS---TTPPP-S-PBPSSSTTPBPSS---BSBHHHHHHHHHHSSSSSPPEEEEE--SS-----TTTTTSSSSS-TT-B-

Sequence (106 aa):
MTTDGEYVTRTPVPFEEHESGALLHGTKADLAVGDLLVPGRQSNYDSGRLSNHVYVTRTLDAAAWGAELAVGEGRCRIYIVDPEGALEDDPNVTDKKFPGNPTRSY

Radius of gyration: 14.88 Å; Cα contacts (8 Å, |Δi|>4): 167; chains: 1; bounding box: 33×53×32 Å

pLDDT: mean 90.66, std 14.28, range [38.16, 98.75]